Protein AF-A0A6J4IES7-F1 (afdb_monomer)

Organism: NCBI:txid157466

Radius of gyration: 14.85 Å; Cα contacts (8 Å, |Δi|>4): 77; chains: 1; bounding box: 38×20×44 Å

pLDDT: mean 89.96, std 8.6, range [60.69, 97.5]

Foldseek 3Di:
DVVLLVVLQVQLQVQLLVQLLVVLVVCPPPHNPDDPVVNVVSLVVSNVRSLVSLCPHPDDPVVSVVCNVVSCVVVSVVSVVSSQVSCCVVVVDND

Mean predicted aligned error: 4.38 Å

Structure (mmCIF, N/CA/C/O backbone):
data_AF-A0A6J4IES7-F1
#
_entry.id   AF-A0A6J4IES7-F1
#
loop_
_atom_site.group_PDB
_atom_site.id
_atom_site.type_symbol
_atom_site.label_atom_id
_atom_site.label_alt_id
_atom_site.label_comp_id
_atom_site.label_asym_id
_atom_site.label_entity_id
_atom_site.label_seq_id
_atom_site.pdbx_PDB_ins_code
_atom_site.Cartn_x
_atom_site.Cartn_y
_atom_site.Cartn_z
_atom_site.occupancy
_atom_site.B_iso_or_equiv
_atom_site.auth_seq_id
_atom_site.auth_comp_id
_atom_site.auth_asym_id
_atom_site.auth_atom_id
_atom_site.pdbx_PDB_model_num
ATOM 1 N N . MET A 1 1 ? -23.716 -3.627 10.093 1.00 61.88 1 MET A N 1
ATOM 2 C CA . MET A 1 1 ? -22.330 -3.175 10.393 1.00 61.88 1 MET A CA 1
ATOM 3 C C . MET A 1 1 ? -21.245 -4.151 9.930 1.00 61.88 1 MET A C 1
ATOM 5 O O . MET A 1 1 ? -20.279 -3.680 9.346 1.00 61.88 1 MET A O 1
ATOM 9 N N . ARG A 1 2 ? -21.386 -5.476 10.127 1.00 71.19 2 ARG A N 1
ATOM 10 C CA . ARG A 1 2 ? -20.357 -6.479 9.760 1.00 71.19 2 ARG A CA 1
ATOM 11 C C . ARG A 1 2 ? -19.914 -6.434 8.286 1.00 71.19 2 ARG A C 1
ATOM 13 O O . ARG A 1 2 ? -18.719 -6.385 8.023 1.00 71.19 2 ARG A O 1
ATOM 20 N N . TYR A 1 3 ? -20.854 -6.326 7.345 1.00 81.62 3 TYR A N 1
ATOM 21 C CA . TYR A 1 3 ? -20.540 -6.267 5.908 1.00 81.62 3 TYR A CA 1
ATOM 22 C C . TYR A 1 3 ? -19.690 -5.052 5.510 1.00 81.62 3 TYR A C 1
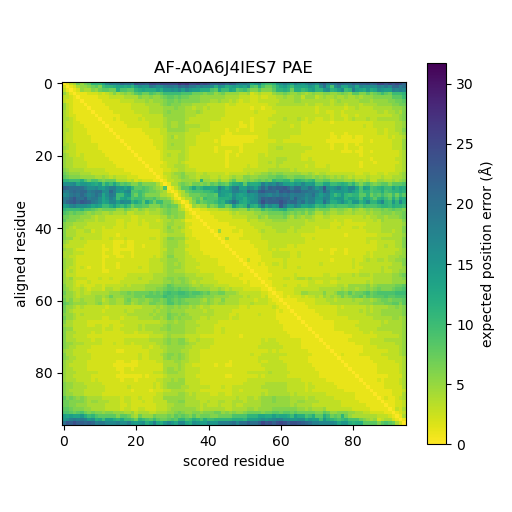ATOM 24 O O . TYR A 1 3 ? -18.772 -5.175 4.710 1.00 81.62 3 TYR A O 1
ATOM 32 N N . LYS A 1 4 ? -19.921 -3.885 6.127 1.00 88.06 4 LYS A N 1
ATOM 33 C CA . LYS A 1 4 ? -19.149 -2.666 5.838 1.00 88.06 4 LYS A CA 1
ATOM 34 C C . LYS A 1 4 ? -17.683 -2.810 6.251 1.00 88.06 4 LYS A C 1
ATOM 36 O O . LYS A 1 4 ? -16.805 -2.378 5.517 1.00 88.06 4 LYS A O 1
ATOM 41 N N . ALA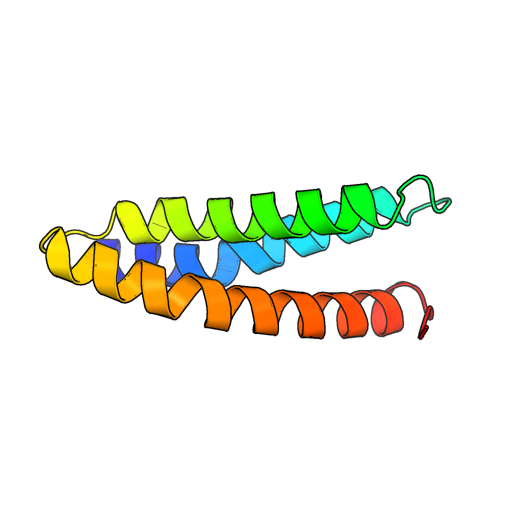 A 1 5 ? -17.420 -3.417 7.409 1.00 88.00 5 ALA A N 1
ATOM 42 C CA . ALA A 1 5 ? -16.055 -3.661 7.868 1.00 88.00 5 ALA A CA 1
ATOM 43 C C . ALA A 1 5 ? -15.319 -4.641 6.942 1.00 88.00 5 ALA A C 1
ATOM 45 O O . ALA A 1 5 ? -14.181 -4.372 6.575 1.00 88.00 5 ALA A O 1
ATOM 46 N N . ALA A 1 6 ? -15.994 -5.706 6.495 1.00 89.50 6 ALA A N 1
ATOM 47 C CA . ALA A 1 6 ? -15.435 -6.649 5.529 1.00 89.50 6 ALA A CA 1
ATOM 48 C C . ALA A 1 6 ? -15.082 -5.966 4.196 1.00 89.50 6 ALA A C 1
ATOM 50 O O . ALA A 1 6 ? -13.965 -6.120 3.715 1.00 89.50 6 ALA A O 1
ATOM 51 N N . CYS A 1 7 ? -15.976 -5.137 3.644 1.00 92.75 7 CYS A N 1
ATOM 52 C CA . CYS A 1 7 ? -15.687 -4.388 2.417 1.00 92.75 7 CYS A CA 1
ATOM 53 C C . CYS A 1 7 ? -14.509 -3.418 2.579 1.00 92.75 7 CYS A C 1
ATOM 55 O O . CYS A 1 7 ? -13.714 -3.265 1.659 1.00 92.75 7 CYS A O 1
ATOM 57 N N . LEU A 1 8 ? -14.372 -2.767 3.739 1.00 92.88 8 LEU A N 1
ATOM 58 C CA . LEU A 1 8 ? -13.234 -1.885 4.017 1.00 92.88 8 LEU A CA 1
ATOM 59 C C . LEU A 1 8 ? -11.924 -2.667 4.155 1.00 92.88 8 LEU A C 1
ATOM 61 O O . LEU A 1 8 ? -10.902 -2.211 3.661 1.00 92.88 8 LEU A O 1
ATOM 65 N N . MET A 1 9 ? -11.944 -3.844 4.784 1.00 92.44 9 MET A N 1
ATOM 66 C CA . MET A 1 9 ? -10.767 -4.715 4.863 1.00 92.44 9 MET A CA 1
ATOM 67 C C . MET A 1 9 ? -10.355 -5.218 3.479 1.00 92.44 9 MET A C 1
ATOM 69 O O . MET A 1 9 ? -9.185 -5.128 3.124 1.00 92.44 9 MET A O 1
ATOM 73 N N . LEU A 1 10 ? -11.317 -5.670 2.671 1.00 94.69 10 LEU A N 1
ATOM 74 C CA . LEU A 1 10 ? -11.067 -6.058 1.284 1.00 94.69 10 LEU A CA 1
ATOM 75 C C . LEU A 1 10 ? -10.526 -4.884 0.468 1.00 94.69 10 LEU A C 1
ATOM 77 O O . LEU A 1 10 ? -9.551 -5.051 -0.251 1.00 94.69 10 LEU A O 1
ATOM 81 N N . GLY A 1 11 ? -11.099 -3.689 0.622 1.00 94.19 11 GLY A N 1
ATOM 82 C CA . GLY A 1 11 ? -10.603 -2.477 -0.028 1.00 94.19 11 GLY A CA 1
ATOM 83 C C . GLY A 1 11 ? -9.174 -2.132 0.388 1.00 94.19 11 GLY A C 1
ATOM 84 O O . GLY A 1 11 ? -8.355 -1.820 -0.467 1.00 94.19 11 GLY A O 1
ATOM 85 N N . ALA A 1 12 ? -8.846 -2.261 1.677 1.00 94.56 12 ALA A N 1
ATOM 86 C CA . ALA A 1 12 ? -7.491 -2.043 2.173 1.00 94.56 12 ALA A CA 1
ATOM 87 C C . ALA A 1 12 ? -6.492 -3.030 1.556 1.00 94.56 12 ALA A C 1
ATOM 89 O O . ALA A 1 12 ? -5.380 -2.637 1.241 1.00 94.56 12 ALA A O 1
ATOM 90 N N . VAL A 1 13 ? -6.887 -4.285 1.331 1.00 95.88 13 VAL A N 1
ATOM 91 C CA . VAL A 1 13 ? -6.010 -5.278 0.701 1.00 95.88 13 VAL A CA 1
ATOM 92 C C . VAL A 1 13 ? -5.916 -5.064 -0.804 1.00 95.88 13 VAL A C 1
ATOM 94 O O . VAL A 1 13 ? -4.816 -5.042 -1.326 1.00 95.88 13 VAL A O 1
ATOM 97 N N . VAL A 1 14 ? -7.038 -4.905 -1.505 1.00 97.12 14 VAL A N 1
ATOM 98 C CA . VAL A 1 14 ? -7.102 -4.945 -2.975 1.00 97.12 14 VAL A CA 1
ATOM 99 C C . VAL A 1 14 ? -6.696 -3.618 -3.616 1.00 97.12 14 VAL A C 1
ATOM 101 O O . VAL A 1 14 ? -6.029 -3.624 -4.651 1.00 97.12 14 VAL A O 1
ATOM 104 N N . ALA A 1 15 ? -7.065 -2.477 -3.023 1.00 96.81 15 ALA A N 1
ATOM 105 C CA . ALA A 1 15 ? -6.817 -1.169 -3.629 1.00 96.81 15 ALA A CA 1
ATOM 106 C C . ALA A 1 15 ? -5.331 -0.904 -3.935 1.00 96.81 15 ALA A C 1
ATOM 108 O O . ALA A 1 15 ? -5.062 -0.493 -5.060 1.00 96.81 15 ALA A O 1
ATOM 109 N N . PRO A 1 16 ? -4.367 -1.195 -3.034 1.00 96.94 16 PRO A N 1
ATOM 110 C C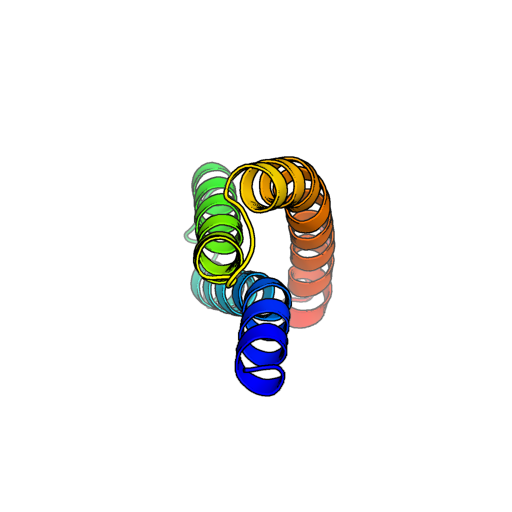A . PRO A 1 16 ? -2.948 -1.018 -3.332 1.00 96.94 16 PRO A CA 1
ATOM 111 C C . PRO A 1 16 ? -2.462 -1.801 -4.557 1.00 96.94 16 PRO A C 1
ATOM 113 O O . PRO A 1 16 ? -1.676 -1.280 -5.346 1.00 96.94 16 PRO A O 1
ATOM 116 N N . PHE A 1 17 ? -2.931 -3.040 -4.743 1.00 97.12 17 PHE A N 1
ATOM 117 C CA . PHE A 1 17 ? -2.536 -3.851 -5.899 1.00 97.12 17 PHE A CA 1
ATOM 118 C C . PHE A 1 17 ? -3.147 -3.316 -7.190 1.00 97.12 17 PHE A C 1
ATOM 120 O O . PHE A 1 17 ? -2.474 -3.274 -8.216 1.00 97.12 17 PHE A O 1
ATOM 127 N N . LEU A 1 18 ? -4.398 -2.854 -7.152 1.00 97.12 18 LEU A N 1
ATOM 128 C CA . LEU A 1 18 ? -5.027 -2.23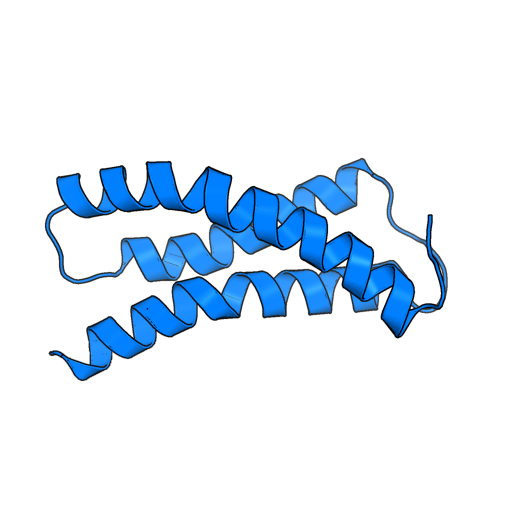8 -8.320 1.00 97.12 18 LEU A CA 1
ATOM 129 C C . LEU A 1 18 ? -4.319 -0.942 -8.722 1.00 97.12 18 LEU A C 1
ATOM 131 O O . LEU A 1 18 ? -4.039 -0.737 -9.902 1.00 97.12 18 LEU A O 1
ATOM 135 N N . THR A 1 19 ? -3.996 -0.082 -7.754 1.00 96.75 19 THR A N 1
ATOM 136 C CA . THR A 1 19 ? -3.325 1.192 -8.032 1.00 96.75 19 THR A CA 1
ATOM 137 C C . THR A 1 19 ? -1.908 0.987 -8.543 1.00 96.75 19 THR A C 1
ATOM 139 O O . THR A 1 19 ? -1.530 1.649 -9.509 1.00 96.75 19 THR A O 1
ATOM 142 N N . ILE A 1 20 ? -1.141 0.053 -7.963 1.00 95.75 20 ILE A N 1
ATOM 143 C CA . ILE A 1 20 ? 0.214 -0.215 -8.453 1.00 95.75 20 ILE A CA 1
ATOM 144 C C . ILE A 1 20 ? 0.160 -0.867 -9.835 1.00 95.75 20 ILE A C 1
ATOM 146 O O . ILE A 1 20 ? 0.909 -0.460 -10.708 1.00 95.75 20 ILE A O 1
ATOM 150 N N . SER A 1 21 ? -0.774 -1.790 -10.096 1.00 94.88 21 SER A N 1
ATOM 151 C CA . SER A 1 21 ? -0.934 -2.405 -11.424 1.00 94.88 21 SER A CA 1
ATOM 152 C C . SER A 1 21 ? -1.211 -1.358 -12.495 1.00 94.88 21 SER A C 1
ATOM 154 O O . SER A 1 21 ? -0.561 -1.356 -13.536 1.00 94.88 21 SER A O 1
ATOM 156 N N . ALA A 1 22 ? -2.146 -0.441 -12.222 1.00 94.19 22 ALA A N 1
ATOM 157 C CA . ALA A 1 22 ? -2.462 0.651 -13.132 1.00 94.19 22 ALA A CA 1
ATOM 158 C C . ALA A 1 22 ? -1.233 1.540 -13.366 1.00 94.19 22 ALA A C 1
ATOM 160 O O . ALA A 1 22 ? -0.889 1.816 -14.512 1.00 94.19 22 ALA A O 1
ATOM 161 N N . TYR A 1 23 ? -0.536 1.928 -12.293 1.00 93.19 23 TYR A N 1
ATOM 162 C CA . TYR A 1 23 ? 0.695 2.707 -12.391 1.00 93.19 23 TYR A CA 1
ATOM 163 C C . TYR A 1 23 ? 1.752 2.007 -13.257 1.00 93.19 23 TYR A C 1
ATOM 165 O O . TYR A 1 23 ? 2.214 2.601 -14.224 1.00 93.19 23 TYR A O 1
ATOM 173 N N . LEU A 1 24 ? 2.095 0.748 -12.959 1.00 91.25 24 LEU A N 1
ATOM 174 C CA . LEU A 1 24 ? 3.120 -0.013 -13.684 1.00 91.25 24 LEU A CA 1
ATOM 175 C C . LEU A 1 24 ? 2.730 -0.238 -15.150 1.00 91.25 24 LEU A C 1
ATOM 177 O O . LEU A 1 24 ? 3.605 -0.252 -16.014 1.00 91.25 24 LEU A O 1
ATOM 181 N N . TYR A 1 25 ? 1.434 -0.414 -15.426 1.00 90.81 25 TYR A N 1
ATOM 182 C CA . TYR A 1 25 ? 0.920 -0.583 -16.780 1.00 90.81 25 TYR A CA 1
ATOM 183 C C . TYR A 1 25 ? 1.132 0.682 -17.617 1.00 90.81 25 TYR A C 1
ATOM 185 O O . TYR A 1 25 ? 1.742 0.627 -18.683 1.00 90.81 25 TYR A O 1
ATOM 193 N N . PHE A 1 26 ? 0.693 1.836 -17.106 1.00 88.94 26 PHE A N 1
ATOM 194 C CA . PHE A 1 26 ? 0.857 3.115 -17.799 1.00 88.94 26 PHE A CA 1
ATOM 195 C C . PHE A 1 26 ? 2.300 3.613 -17.808 1.00 88.94 26 PHE A C 1
ATOM 197 O O . PHE A 1 26 ? 2.675 4.365 -18.702 1.00 88.94 26 PHE A O 1
ATOM 204 N N . SER A 1 27 ? 3.117 3.217 -16.830 1.00 86.25 27 SER A N 1
ATOM 205 C CA . SER A 1 27 ? 4.487 3.710 -16.734 1.00 86.25 27 SER A CA 1
ATOM 206 C C . SER A 1 27 ? 5.465 3.010 -17.678 1.00 86.25 27 SER A C 1
ATOM 208 O O . SER A 1 27 ? 6.497 3.585 -18.041 1.00 86.25 27 SER A O 1
ATOM 210 N N . ARG A 1 28 ? 5.148 1.778 -18.089 1.00 81.12 28 ARG A N 1
ATOM 211 C CA . ARG A 1 28 ? 6.008 0.956 -18.952 1.00 81.12 28 ARG A CA 1
ATOM 212 C C . ARG A 1 28 ? 5.496 0.797 -20.377 1.00 81.12 28 ARG A C 1
ATOM 214 O O . ARG A 1 28 ? 6.278 0.427 -21.249 1.00 81.12 28 ARG A O 1
ATOM 221 N N . TRP A 1 29 ? 4.221 1.080 -20.634 1.00 74.88 29 TRP A N 1
ATOM 222 C CA . TRP A 1 29 ? 3.642 0.972 -21.968 1.00 74.88 29 TRP A CA 1
ATOM 223 C C . TRP A 1 29 ? 3.479 2.347 -22.639 1.00 74.88 29 TRP A C 1
ATOM 225 O O . TRP A 1 29 ? 2.895 3.238 -22.022 1.00 74.88 29 TRP A O 1
ATOM 235 N N . PRO A 1 30 ? 3.909 2.550 -23.906 1.00 67.12 30 PRO A N 1
ATOM 236 C CA . PRO A 1 30 ? 4.690 1.658 -24.780 1.00 67.12 30 PRO A CA 1
ATOM 237 C C . PRO A 1 30 ? 6.219 1.840 -24.666 1.00 67.12 30 PRO A C 1
ATOM 239 O O . PRO A 1 30 ? 6.976 1.110 -25.296 1.00 67.12 30 PRO A O 1
ATOM 242 N N . THR A 1 31 ? 6.693 2.823 -23.902 1.00 65.44 31 THR A N 1
ATOM 243 C CA . THR A 1 31 ? 8.121 3.066 -23.631 1.00 65.44 31 THR A CA 1
ATOM 244 C C . THR A 1 31 ? 8.291 3.335 -22.135 1.00 65.44 31 THR A C 1
ATOM 246 O O . THR A 1 31 ? 7.352 3.784 -21.480 1.00 65.44 31 THR A O 1
ATOM 249 N N . ARG A 1 32 ? 9.475 3.085 -21.563 1.00 69.75 32 ARG A N 1
ATOM 250 C CA . ARG A 1 32 ? 9.762 3.411 -20.153 1.00 69.75 32 ARG A CA 1
ATOM 251 C C . ARG A 1 32 ? 9.944 4.924 -19.998 1.00 69.75 32 ARG A C 1
ATOM 253 O O . ARG A 1 32 ? 11.015 5.446 -20.288 1.00 69.75 32 ARG A O 1
ATOM 260 N N . TRP A 1 33 ? 8.902 5.629 -19.570 1.00 66.94 33 TRP A N 1
ATOM 261 C CA . TRP A 1 33 ? 8.960 7.090 -19.371 1.00 66.94 33 TRP A CA 1
ATOM 262 C C . TRP A 1 33 ? 9.343 7.460 -17.932 1.00 66.94 33 TRP A C 1
ATOM 264 O O . TRP A 1 33 ? 9.703 8.598 -17.643 1.00 66.94 33 TRP A O 1
ATOM 274 N N . PHE A 1 34 ? 9.256 6.491 -17.024 1.00 67.94 34 PHE A N 1
ATOM 275 C CA . PHE A 1 34 ? 9.255 6.697 -15.583 1.00 67.94 34 PHE A CA 1
ATOM 276 C C . PHE A 1 34 ? 10.544 6.174 -14.935 1.00 67.94 34 PHE A C 1
ATOM 278 O O . PHE A 1 34 ? 11.081 5.136 -15.316 1.00 67.94 34 PHE A O 1
ATOM 285 N N . THR A 1 35 ? 11.065 6.940 -13.975 1.00 77.06 35 THR A N 1
ATOM 286 C CA . THR A 1 35 ? 12.326 6.682 -13.262 1.00 77.06 35 THR A CA 1
ATOM 287 C C . THR A 1 35 ? 12.080 5.978 -11.927 1.00 77.06 35 THR A C 1
ATOM 289 O O . THR A 1 35 ? 10.960 5.988 -11.413 1.00 77.06 35 THR A O 1
ATOM 292 N N . ALA A 1 36 ? 13.142 5.466 -11.295 1.00 82.00 36 ALA A N 1
ATOM 293 C CA . ALA A 1 36 ? 13.070 4.867 -9.958 1.00 82.00 36 ALA A CA 1
ATOM 294 C C . ALA A 1 36 ? 12.362 5.775 -8.930 1.00 82.00 36 ALA A C 1
ATOM 296 O O . ALA A 1 36 ? 11.586 5.305 -8.103 1.00 82.00 36 ALA A O 1
ATOM 297 N N . THR A 1 37 ? 12.559 7.095 -9.016 1.00 84.88 37 THR A N 1
ATOM 298 C CA . THR A 1 37 ? 11.863 8.069 -8.161 1.00 84.88 37 THR A CA 1
ATOM 299 C C . THR A 1 37 ? 10.347 7.990 -8.321 1.00 84.88 37 THR A C 1
ATOM 301 O O . THR A 1 37 ? 9.614 8.014 -7.335 1.00 84.88 37 THR A O 1
ATOM 304 N N . SER A 1 38 ? 9.861 7.875 -9.556 1.00 86.81 38 SER A N 1
ATOM 305 C CA . SER A 1 38 ? 8.427 7.757 -9.807 1.00 86.81 38 SER A CA 1
ATOM 306 C C . SER A 1 38 ? 7.854 6.404 -9.381 1.00 86.81 38 SER A C 1
ATOM 308 O O . SER A 1 38 ? 6.712 6.378 -8.926 1.00 86.81 38 SER A O 1
ATOM 310 N N . ASP A 1 39 ? 8.644 5.324 -9.423 1.00 86.88 39 ASP A N 1
ATOM 311 C CA . ASP A 1 39 ? 8.223 4.012 -8.914 1.00 86.88 39 ASP A CA 1
ATOM 312 C C . ASP A 1 39 ? 7.986 4.072 -7.398 1.00 86.88 39 ASP A C 1
ATOM 314 O O . ASP A 1 39 ? 6.968 3.581 -6.906 1.00 86.88 39 ASP A O 1
ATOM 318 N N . TYR A 1 40 ? 8.863 4.755 -6.649 1.00 89.94 40 TYR A N 1
ATOM 319 C CA . TYR A 1 40 ? 8.665 4.981 -5.213 1.00 89.94 40 TYR A CA 1
ATOM 320 C 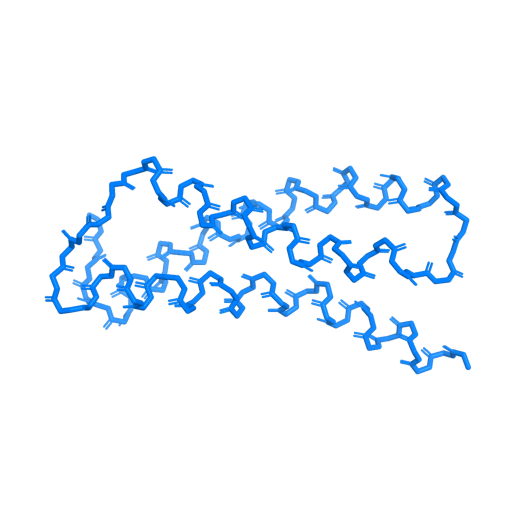C . TYR A 1 40 ? 7.420 5.822 -4.913 1.00 89.94 40 TYR A C 1
ATOM 322 O O . TYR A 1 40 ? 6.703 5.538 -3.951 1.00 89.94 40 TYR A O 1
ATOM 330 N N . ILE A 1 41 ? 7.124 6.826 -5.744 1.00 92.31 41 ILE A N 1
ATOM 331 C CA . ILE A 1 41 ? 5.893 7.619 -5.620 1.00 92.31 41 ILE A CA 1
ATOM 332 C C . ILE A 1 41 ? 4.666 6.739 -5.894 1.00 92.31 41 ILE A C 1
ATOM 334 O O . ILE A 1 41 ? 3.712 6.773 -5.117 1.00 92.31 41 ILE A O 1
ATOM 338 N N . GLY A 1 42 ? 4.697 5.912 -6.944 1.00 92.56 42 GLY A N 1
ATOM 339 C CA . GLY A 1 42 ? 3.629 4.962 -7.268 1.00 92.56 42 GLY A CA 1
ATOM 340 C C . GLY A 1 42 ? 3.371 3.960 -6.139 1.00 92.56 42 GLY A C 1
ATOM 341 O O . GLY A 1 42 ? 2.217 3.711 -5.773 1.00 92.56 42 GLY A O 1
ATOM 342 N N . LEU A 1 43 ? 4.438 3.455 -5.515 1.00 93.19 43 LEU A N 1
ATOM 343 C CA . LEU A 1 43 ? 4.383 2.628 -4.306 1.00 93.19 43 LEU A CA 1
ATOM 344 C C . LEU A 1 43 ? 3.723 3.369 -3.140 1.00 93.19 43 LEU A C 1
ATOM 346 O O . LEU A 1 43 ? 2.773 2.859 -2.545 1.00 93.19 43 LEU A O 1
ATOM 350 N N . GLY A 1 44 ? 4.178 4.588 -2.842 1.00 94.38 44 GLY A N 1
ATOM 351 C CA . GLY A 1 44 ? 3.633 5.407 -1.759 1.00 94.38 44 GLY A CA 1
ATOM 352 C C . GLY A 1 44 ? 2.143 5.706 -1.935 1.00 94.38 44 GLY A C 1
ATOM 353 O O . GLY A 1 44 ? 1.357 5.519 -1.004 1.00 94.38 44 GLY A O 1
ATOM 354 N N . LEU A 1 45 ? 1.732 6.095 -3.145 1.00 96.00 45 LEU A N 1
ATOM 355 C CA . LEU A 1 45 ? 0.327 6.339 -3.484 1.00 96.00 45 LEU A CA 1
ATOM 356 C C . LEU A 1 45 ? -0.521 5.069 -3.360 1.00 96.00 45 LEU A C 1
ATOM 358 O O . LEU A 1 45 ? -1.652 5.128 -2.877 1.00 96.00 45 LEU A O 1
ATOM 362 N N . SER A 1 46 ? 0.036 3.916 -3.726 1.00 96.44 46 SER A N 1
ATOM 363 C CA . SER A 1 46 ? -0.658 2.632 -3.614 1.00 96.44 46 SER A CA 1
ATOM 364 C C . SER A 1 46 ? -0.873 2.209 -2.163 1.00 96.44 46 SER A C 1
ATOM 366 O O . SER A 1 46 ? -1.976 1.813 -1.780 1.00 96.44 46 SER A O 1
ATOM 368 N N . VAL A 1 47 ? 0.143 2.370 -1.310 1.00 96.38 47 VAL A N 1
ATOM 369 C CA . VAL A 1 47 ? -0.001 2.150 0.136 1.00 96.38 47 VAL A CA 1
ATOM 370 C C . VAL A 1 47 ? -1.041 3.109 0.721 1.00 96.38 47 VAL A C 1
ATOM 372 O O . VAL A 1 47 ? -1.913 2.675 1.478 1.00 96.38 47 VAL A O 1
ATOM 375 N N . ALA A 1 48 ? -0.999 4.391 0.342 1.00 96.06 48 ALA A N 1
ATOM 376 C CA . ALA A 1 48 ? -1.952 5.400 0.799 1.00 96.06 48 ALA A CA 1
ATOM 377 C C . ALA A 1 48 ? -3.401 5.066 0.402 1.00 96.06 48 ALA A C 1
ATOM 379 O O . ALA A 1 48 ? -4.313 5.250 1.213 1.00 96.06 48 ALA A O 1
ATOM 380 N N . ALA A 1 49 ? -3.615 4.517 -0.799 1.00 95.88 49 ALA A N 1
ATOM 381 C CA . ALA A 1 49 ? -4.933 4.093 -1.261 1.00 95.88 49 ALA A CA 1
ATOM 382 C C . ALA A 1 49 ? -5.554 3.046 -0.326 1.00 95.88 49 ALA A C 1
ATOM 384 O O . ALA A 1 49 ? -6.686 3.224 0.123 1.00 95.88 49 ALA A O 1
ATOM 385 N N . GLY A 1 50 ? -4.815 1.998 0.048 1.00 94.19 50 GLY A N 1
ATOM 386 C CA . GLY A 1 50 ? -5.320 1.009 1.007 1.00 94.19 50 GLY A CA 1
ATOM 387 C C . GLY A 1 50 ? -5.397 1.535 2.447 1.00 94.19 50 GLY A C 1
ATOM 388 O O . GLY A 1 50 ? -6.348 1.227 3.172 1.00 94.19 50 GLY A O 1
ATOM 389 N N . MET A 1 51 ? -4.482 2.430 2.838 1.00 93.69 51 MET A N 1
ATOM 390 C CA . MET A 1 51 ? -4.524 3.117 4.135 1.00 93.69 51 MET A CA 1
ATOM 391 C C . MET A 1 51 ? -5.830 3.904 4.317 1.00 93.69 51 MET A C 1
ATOM 393 O O . MET A 1 51 ? -6.419 3.885 5.397 1.00 93.69 51 MET A O 1
ATOM 397 N N . ALA A 1 52 ? -6.338 4.549 3.261 1.00 95.62 52 ALA A N 1
ATOM 398 C CA . ALA A 1 52 ? -7.605 5.277 3.311 1.00 95.62 52 ALA A CA 1
ATOM 399 C C . ALA A 1 52 ? -8.802 4.375 3.672 1.00 95.62 52 ALA A C 1
ATOM 401 O O . ALA A 1 52 ? -9.722 4.829 4.356 1.00 95.62 52 ALA A O 1
ATOM 402 N N . PHE A 1 53 ? -8.792 3.097 3.278 1.00 95.00 53 PHE A N 1
ATOM 403 C CA . PHE A 1 53 ? -9.812 2.130 3.700 1.00 95.00 53 PHE A CA 1
ATOM 404 C C . PHE A 1 53 ? -9.610 1.681 5.150 1.00 95.00 53 PHE A C 1
ATOM 406 O O . PHE A 1 53 ? -10.575 1.640 5.919 1.00 95.00 53 PHE A O 1
ATOM 413 N N . LEU A 1 54 ? -8.363 1.416 5.550 1.00 93.56 54 LEU A N 1
ATOM 414 C CA . LEU A 1 54 ? -8.011 1.011 6.914 1.00 93.56 54 LEU A CA 1
ATOM 415 C C . LEU A 1 54 ? -8.394 2.087 7.943 1.00 93.56 54 LEU A C 1
ATOM 417 O O . LEU A 1 54 ? -8.994 1.788 8.977 1.00 93.56 54 LEU A O 1
ATOM 421 N N . LEU A 1 55 ? -8.145 3.360 7.631 1.00 91.62 55 LEU A N 1
ATOM 422 C CA . LEU A 1 55 ? -8.488 4.490 8.497 1.00 91.62 55 LEU A CA 1
ATOM 423 C C . LEU A 1 55 ? -10.001 4.702 8.651 1.00 91.62 55 LEU A C 1
ATOM 425 O O . LEU A 1 55 ? -10.430 5.323 9.626 1.00 91.62 55 LEU A O 1
ATOM 429 N N . ARG A 1 56 ? -10.821 4.159 7.742 1.00 93.69 56 ARG A N 1
ATOM 430 C CA . ARG A 1 56 ? -12.293 4.219 7.790 1.00 93.69 56 ARG A CA 1
ATOM 431 C C . ARG A 1 56 ? -12.930 3.066 8.574 1.00 93.69 56 ARG A C 1
ATOM 433 O O . ARG A 1 56 ? -14.154 3.053 8.723 1.00 93.69 56 ARG A O 1
ATOM 440 N N . LEU A 1 57 ? -12.147 2.107 9.080 1.00 92.31 57 LEU A N 1
ATOM 441 C CA . LEU A 1 57 ? -12.672 0.979 9.856 1.00 92.31 57 LEU A CA 1
ATOM 442 C C . LEU A 1 57 ? -13.369 1.453 11.138 1.00 92.31 57 LEU A C 1
ATOM 444 O O . LEU A 1 57 ? -12.814 2.288 11.843 1.00 92.31 57 LEU A O 1
ATOM 448 N N . PRO A 1 58 ? -14.541 0.911 11.512 1.00 91.56 58 PRO A N 1
ATOM 44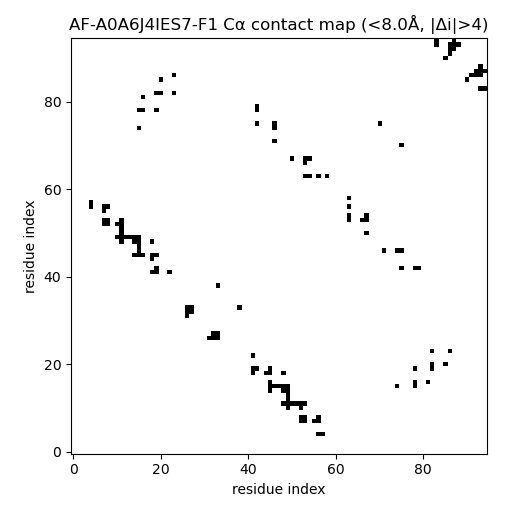9 C CA . PRO A 1 58 ? -15.282 1.333 12.703 1.00 91.56 58 PRO A CA 1
ATOM 450 C C . PRO A 1 58 ? -14.697 0.733 14.001 1.00 91.56 58 PRO A C 1
ATOM 452 O O . PRO A 1 58 ? -15.395 0.068 14.758 1.00 91.56 58 PRO A O 1
ATOM 455 N N . VAL A 1 59 ? -13.402 0.944 14.249 1.00 91.62 59 VAL A N 1
ATOM 456 C CA . VAL A 1 59 ? -12.671 0.491 15.450 1.00 91.62 59 VAL A CA 1
ATOM 457 C C . VAL A 1 59 ? -12.044 1.675 16.189 1.00 91.62 59 VAL A C 1
ATOM 459 O O . VAL A 1 59 ? -11.957 2.773 15.629 1.00 91.62 59 VAL A O 1
ATOM 462 N N . LEU A 1 60 ? -11.607 1.471 17.438 1.00 92.62 60 LEU A N 1
ATOM 463 C CA . LEU A 1 60 ? -10.940 2.515 18.230 1.00 92.62 60 LEU A CA 1
ATOM 464 C C . LEU A 1 60 ? -9.673 3.015 17.523 1.00 92.62 60 LEU A C 1
ATOM 466 O O . LEU A 1 60 ? -8.944 2.237 16.907 1.00 92.62 60 LEU A O 1
ATOM 470 N N . VAL A 1 61 ? -9.377 4.307 17.673 1.00 92.62 61 VAL A N 1
ATOM 471 C CA . VAL A 1 61 ? -8.238 4.976 17.015 1.00 92.62 61 VAL A CA 1
ATOM 472 C C . VAL A 1 61 ? -6.906 4.278 17.312 1.00 92.62 61 VAL A C 1
ATOM 474 O O . VAL A 1 61 ? -6.104 4.096 16.402 1.00 92.62 61 VAL A O 1
ATOM 477 N N . ARG A 1 62 ? -6.698 3.801 18.549 1.00 93.88 62 ARG A N 1
ATOM 478 C CA . ARG A 1 62 ? -5.481 3.064 18.945 1.00 93.88 62 ARG A CA 1
ATOM 479 C C . ARG A 1 62 ? -5.276 1.787 18.121 1.00 93.88 62 ARG A C 1
ATOM 481 O O . ARG A 1 62 ? -4.167 1.521 17.674 1.00 93.88 62 ARG A O 1
ATOM 488 N N . TRP A 1 63 ? -6.352 1.043 17.860 1.00 93.50 63 TRP A N 1
ATOM 489 C CA . TRP A 1 63 ? -6.302 -0.159 17.025 1.00 93.50 63 TRP A CA 1
ATOM 490 C C . TRP A 1 63 ? -6.074 0.171 15.549 1.00 93.50 63 TRP A C 1
ATOM 492 O O . TRP A 1 63 ? -5.374 -0.577 14.877 1.00 93.50 63 TRP A O 1
ATOM 502 N N . ARG A 1 64 ? -6.589 1.305 15.046 1.00 92.88 64 ARG A N 1
ATOM 503 C CA . ARG A 1 64 ? -6.276 1.771 13.679 1.00 92.88 64 ARG A CA 1
ATOM 504 C C . ARG A 1 64 ? -4.809 2.148 13.536 1.00 92.88 64 ARG A C 1
ATOM 506 O O . ARG A 1 64 ? -4.202 1.789 12.538 1.00 92.88 64 ARG A O 1
ATOM 513 N N . ALA A 1 65 ? -4.249 2.844 14.524 1.00 93.12 65 ALA A N 1
ATOM 514 C CA . ALA A 1 65 ? -2.840 3.220 14.525 1.00 93.12 65 ALA A CA 1
ATOM 515 C C . ALA A 1 65 ? -1.939 1.978 14.550 1.00 93.12 65 ALA A C 1
ATOM 517 O O . ALA A 1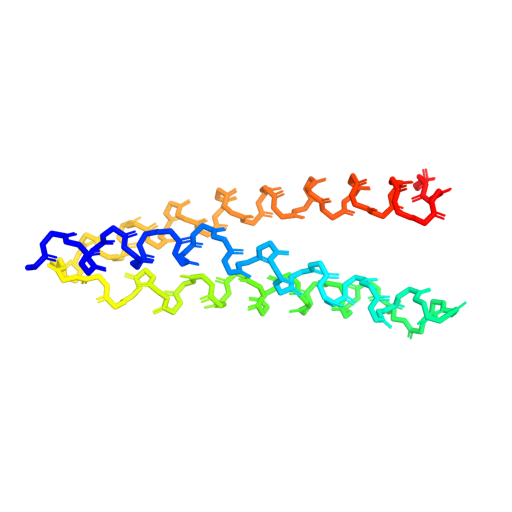 65 ? -1.051 1.859 13.713 1.00 93.12 65 ALA A O 1
ATOM 518 N N . LEU A 1 66 ? -2.222 1.015 15.436 1.00 94.94 66 LEU A N 1
ATOM 519 C CA . LEU A 1 66 ? -1.491 -0.253 15.474 1.00 94.94 66 LEU A CA 1
ATOM 520 C C . LEU A 1 66 ? -1.610 -1.012 14.146 1.00 94.94 66 LEU A C 1
ATOM 522 O O . LEU A 1 66 ? -0.608 -1.471 13.603 1.00 94.94 66 LEU A O 1
ATOM 526 N N . ALA A 1 67 ? -2.823 -1.097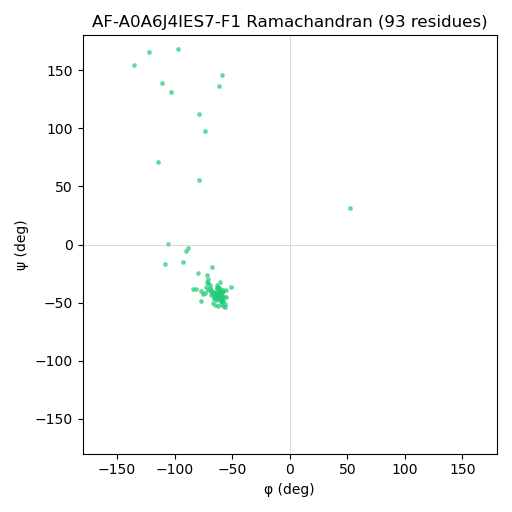 13.595 1.00 94.06 67 ALA A N 1
ATOM 527 C CA . ALA A 1 67 ? -3.047 -1.726 12.303 1.00 94.06 67 ALA A CA 1
ATOM 528 C C . ALA A 1 67 ? -2.278 -1.009 11.187 1.00 94.06 67 ALA A C 1
ATOM 530 O O . ALA A 1 67 ? -1.677 -1.690 10.374 1.00 94.06 67 ALA A O 1
ATOM 531 N N . ALA A 1 68 ? -2.225 0.326 11.166 1.00 93.69 68 ALA A N 1
ATOM 532 C CA . ALA A 1 68 ? -1.463 1.096 10.181 1.00 93.69 68 ALA A CA 1
ATOM 533 C C . ALA A 1 68 ? 0.052 0.850 10.287 1.00 93.69 68 ALA A C 1
ATOM 535 O O . ALA A 1 68 ? 0.715 0.675 9.266 1.00 93.69 68 ALA A O 1
ATOM 536 N N . VAL A 1 69 ? 0.586 0.779 11.513 1.00 95.56 69 VAL A N 1
ATOM 537 C CA . VAL A 1 69 ? 2.005 0.482 11.774 1.00 95.56 69 VAL A CA 1
ATOM 538 C C . VAL A 1 69 ? 2.391 -0.899 11.255 1.00 95.56 69 VAL A C 1
ATOM 540 O O . VAL A 1 69 ? 3.468 -1.046 10.692 1.00 95.56 69 VAL A O 1
ATOM 543 N N . VAL A 1 70 ? 1.521 -1.900 11.406 1.00 95.62 70 VAL A N 1
ATOM 544 C CA . VAL A 1 70 ? 1.754 -3.247 10.858 1.00 95.62 70 VAL A CA 1
ATOM 545 C C . VAL A 1 70 ? 1.496 -3.284 9.349 1.00 95.62 70 VAL A C 1
ATOM 547 O O . VAL A 1 70 ? 2.239 -3.905 8.592 1.00 95.62 70 VAL A O 1
ATOM 550 N N . TYR A 1 71 ? 0.455 -2.603 8.887 1.00 94.88 71 TYR A N 1
ATOM 551 C CA . TYR A 1 71 ? 0.016 -2.596 7.497 1.00 94.88 71 TYR A CA 1
ATOM 552 C C . TYR A 1 71 ? 1.075 -2.010 6.561 1.00 94.88 71 TYR A C 1
ATOM 554 O O . TYR A 1 71 ? 1.345 -2.596 5.517 1.00 94.88 71 TYR A O 1
ATOM 562 N N . LEU A 1 72 ? 1.699 -0.891 6.939 1.00 95.00 72 LEU A N 1
ATOM 563 C CA . LEU A 1 72 ? 2.664 -0.185 6.098 1.00 95.00 72 LEU A CA 1
ATOM 564 C C . LEU A 1 72 ? 3.864 -1.059 5.672 1.00 95.00 72 LEU A C 1
ATOM 566 O O . LEU A 1 72 ? 4.083 -1.164 4.465 1.00 95.00 72 LEU A O 1
ATOM 570 N N . PRO A 1 73 ? 4.608 -1.733 6.574 1.00 96.00 73 PRO A N 1
ATOM 571 C CA . PRO A 1 73 ? 5.701 -2.615 6.169 1.00 96.00 73 PRO A CA 1
ATOM 572 C C . PRO A 1 73 ? 5.198 -3.874 5.453 1.00 96.00 73 PRO A C 1
ATOM 574 O O . PRO A 1 73 ? 5.809 -4.295 4.475 1.00 96.00 73 PRO A O 1
ATOM 577 N N . THR A 1 74 ? 4.070 -4.448 5.885 1.00 96.50 74 THR A N 1
ATOM 578 C CA . THR A 1 74 ? 3.545 -5.696 5.304 1.00 96.50 74 THR A CA 1
ATOM 579 C C . THR A 1 74 ? 3.090 -5.497 3.857 1.00 96.50 74 THR A C 1
ATOM 581 O O . THR A 1 74 ? 3.508 -6.228 2.961 1.00 96.50 74 THR A O 1
ATOM 584 N N . ILE A 1 75 ? 2.267 -4.476 3.607 1.00 96.94 75 ILE A N 1
ATOM 585 C CA . ILE A 1 75 ? 1.793 -4.145 2.260 1.00 96.94 75 ILE A CA 1
ATOM 586 C C . ILE A 1 75 ? 2.902 -3.516 1.427 1.00 96.94 75 ILE A C 1
ATOM 588 O O . ILE A 1 75 ? 2.999 -3.831 0.249 1.00 96.94 75 ILE A O 1
ATOM 592 N N . GLY A 1 76 ? 3.774 -2.693 2.014 1.00 94.88 76 GLY A N 1
ATOM 593 C CA . GLY A 1 76 ? 4.935 -2.152 1.308 1.00 94.88 76 GLY A CA 1
ATOM 594 C C . GLY A 1 76 ? 5.816 -3.260 0.730 1.00 94.88 76 GLY A C 1
ATOM 595 O O . GLY A 1 76 ? 6.074 -3.272 -0.472 1.00 94.88 76 GLY A O 1
ATOM 596 N N . ALA A 1 77 ? 6.202 -4.239 1.553 1.00 96.12 77 ALA A N 1
ATOM 597 C CA . ALA A 1 77 ? 6.973 -5.392 1.097 1.00 96.12 77 ALA A CA 1
ATOM 598 C C . ALA A 1 77 ? 6.211 -6.205 0.038 1.00 96.12 77 ALA A C 1
ATOM 600 O O . ALA A 1 77 ? 6.767 -6.518 -1.015 1.00 96.12 77 ALA A O 1
ATOM 601 N N . ALA A 1 78 ? 4.925 -6.491 0.270 1.00 97.50 78 ALA A N 1
ATOM 602 C CA . ALA A 1 78 ? 4.100 -7.232 -0.682 1.00 97.50 78 ALA A CA 1
ATOM 603 C C . ALA A 1 78 ? 4.003 -6.532 -2.047 1.00 97.50 78 ALA A C 1
ATOM 605 O O . ALA A 1 78 ? 4.096 -7.195 -3.077 1.00 97.50 78 ALA A O 1
ATOM 606 N N . LEU A 1 79 ? 3.864 -5.203 -2.075 1.00 96.06 79 LEU A N 1
ATOM 607 C CA . LEU A 1 79 ? 3.801 -4.424 -3.312 1.00 96.06 79 LEU A CA 1
ATOM 608 C C . LEU A 1 79 ? 5.135 -4.394 -4.054 1.00 96.06 79 LEU A C 1
ATOM 610 O O . LEU A 1 79 ? 5.123 -4.404 -5.281 1.00 96.06 79 LEU A O 1
ATOM 614 N N . VAL A 1 80 ? 6.271 -4.384 -3.353 1.00 94.75 80 VAL A N 1
ATOM 615 C CA . VAL A 1 80 ? 7.592 -4.488 -3.995 1.00 94.75 80 VAL A CA 1
ATOM 616 C C . VAL A 1 80 ? 7.717 -5.830 -4.716 1.00 94.75 80 VAL A C 1
ATOM 618 O O . VAL A 1 80 ? 7.965 -5.851 -5.921 1.00 94.75 80 VAL A O 1
ATOM 621 N N . PHE A 1 81 ? 7.461 -6.941 -4.017 1.00 95.31 81 PHE A N 1
ATOM 622 C CA . PHE A 1 81 ? 7.482 -8.277 -4.626 1.00 95.31 81 PHE A CA 1
ATOM 623 C C . PHE A 1 81 ? 6.480 -8.399 -5.775 1.00 95.31 81 PHE A C 1
ATOM 625 O O . PHE A 1 81 ? 6.819 -8.899 -6.847 1.00 95.31 81 PHE A O 1
ATOM 632 N N . TYR A 1 82 ? 5.261 -7.900 -5.575 1.00 95.25 82 TYR A N 1
ATOM 633 C CA . TYR A 1 82 ? 4.235 -7.883 -6.606 1.00 95.25 82 TYR A CA 1
ATOM 634 C C . TYR A 1 82 ? 4.677 -7.100 -7.839 1.00 95.25 82 TYR A C 1
ATOM 636 O O . TYR A 1 82 ? 4.494 -7.580 -8.949 1.00 95.25 82 TYR A O 1
ATOM 644 N N . SER A 1 83 ? 5.286 -5.927 -7.660 1.00 92.38 83 SER A N 1
ATOM 645 C CA . SER A 1 83 ? 5.734 -5.087 -8.773 1.00 92.38 83 SER A CA 1
ATOM 646 C C . SER A 1 83 ? 6.795 -5.796 -9.609 1.00 92.38 83 SER A C 1
ATOM 648 O O . SER A 1 83 ? 6.690 -5.801 -10.830 1.00 92.38 83 SER A O 1
ATOM 650 N N . LEU A 1 84 ? 7.768 -6.454 -8.969 1.00 91.50 84 LEU A N 1
ATOM 651 C CA . LEU A 1 84 ? 8.787 -7.248 -9.666 1.00 91.50 84 LEU A CA 1
ATOM 652 C C . LEU A 1 84 ? 8.153 -8.374 -10.494 1.00 91.50 84 LEU A C 1
ATOM 654 O O . LEU A 1 84 ? 8.440 -8.511 -11.682 1.00 91.50 84 LEU A O 1
ATOM 658 N N . MET A 1 85 ? 7.240 -9.135 -9.885 1.00 93.12 85 MET A N 1
ATOM 659 C CA . MET A 1 85 ? 6.547 -10.239 -10.556 1.00 93.12 85 MET A CA 1
ATOM 660 C C . MET A 1 85 ? 5.634 -9.754 -11.684 1.00 93.12 85 MET A C 1
ATOM 662 O O . MET A 1 85 ? 5.591 -10.369 -12.745 1.00 93.12 85 MET A O 1
ATOM 666 N N . PHE A 1 86 ? 4.907 -8.657 -11.469 1.00 92.50 86 PHE A N 1
ATOM 667 C CA . PHE A 1 86 ? 4.008 -8.071 -12.458 1.00 92.50 86 PHE A CA 1
ATOM 668 C C . PHE A 1 86 ? 4.785 -7.607 -13.683 1.00 92.50 86 PHE A C 1
ATOM 670 O O . PHE A 1 86 ? 4.396 -7.899 -14.808 1.00 92.50 86 PHE A O 1
ATOM 677 N N . VAL A 1 87 ? 5.901 -6.912 -13.473 1.00 89.69 87 VAL A N 1
ATOM 678 C CA . VAL A 1 87 ? 6.722 -6.393 -14.567 1.00 89.69 87 VAL A CA 1
ATOM 679 C C . VAL A 1 87 ? 7.346 -7.529 -15.365 1.00 89.69 87 VAL A C 1
ATOM 681 O O . VAL A 1 87 ? 7.203 -7.556 -16.587 1.00 89.69 87 VAL A O 1
ATOM 684 N N . GLY A 1 88 ? 7.927 -8.512 -14.677 1.00 89.44 88 GLY A N 1
ATOM 685 C CA . GLY A 1 88 ? 8.459 -9.709 -15.314 1.00 89.44 88 GLY A CA 1
ATOM 686 C C . GLY A 1 88 ? 7.405 -10.466 -16.119 1.00 89.44 88 GLY A C 1
ATOM 687 O O . GLY A 1 88 ? 7.618 -10.774 -17.286 1.00 89.44 88 GLY A O 1
ATOM 688 N N . ALA A 1 89 ? 6.229 -10.716 -15.542 1.00 92.12 89 ALA A N 1
ATOM 689 C CA . ALA A 1 89 ? 5.192 -11.506 -16.200 1.00 92.12 89 ALA A CA 1
ATOM 690 C C . ALA A 1 89 ? 4.478 -10.765 -17.345 1.00 92.12 89 ALA A C 1
ATOM 692 O O . ALA A 1 89 ? 4.197 -11.365 -18.379 1.00 92.12 89 ALA A O 1
ATOM 693 N N . VAL A 1 90 ? 4.152 -9.480 -17.169 1.00 90.62 90 VAL A N 1
ATOM 694 C CA . VAL A 1 90 ? 3.337 -8.713 -18.130 1.00 90.62 90 VAL A CA 1
ATOM 695 C C . VAL A 1 90 ? 4.187 -8.140 -19.259 1.00 90.62 90 VAL A C 1
ATOM 697 O O . VAL A 1 90 ? 3.750 -8.127 -20.407 1.00 90.62 90 VAL A O 1
ATOM 700 N N . PHE A 1 91 ? 5.400 -7.682 -18.951 1.00 88.50 91 PHE A N 1
ATOM 701 C CA . PHE A 1 91 ? 6.280 -7.035 -19.923 1.00 88.50 91 PHE A CA 1
ATOM 702 C C . PHE A 1 91 ? 7.444 -7.927 -20.382 1.00 88.50 91 PHE A C 1
ATOM 704 O O . PHE A 1 91 ? 8.232 -7.483 -21.212 1.00 88.50 91 PHE A O 1
ATOM 711 N N . ASN A 1 92 ? 7.546 -9.176 -19.892 1.00 86.31 92 ASN A N 1
ATOM 712 C CA . ASN 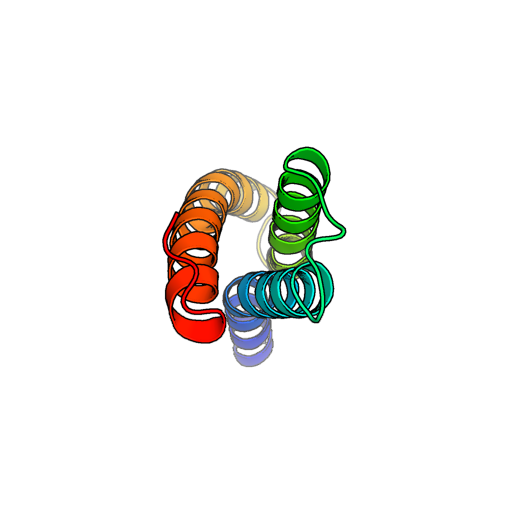A 1 92 ? 8.713 -10.058 -20.090 1.00 86.31 92 ASN A CA 1
ATOM 713 C C . ASN A 1 92 ? 10.038 -9.387 -19.699 1.00 86.31 92 ASN A C 1
ATOM 715 O O . ASN A 1 92 ? 11.093 -9.653 -20.269 1.00 86.31 92 ASN A O 1
ATOM 719 N N . ASP A 1 93 ? 9.956 -8.505 -18.710 1.00 79.81 93 ASP A N 1
ATOM 720 C CA . ASP A 1 93 ? 11.020 -7.611 -18.285 1.00 79.81 93 ASP A CA 1
ATOM 721 C C . ASP A 1 93 ? 11.432 -8.000 -16.868 1.00 79.81 93 ASP A C 1
ATOM 723 O O . ASP A 1 93 ? 11.072 -7.383 -15.864 1.00 79.81 93 ASP A O 1
ATOM 727 N N . TRP A 1 94 ? 12.092 -9.148 -16.798 1.00 75.94 94 TRP A N 1
ATOM 728 C CA . TRP A 1 94 ? 12.744 -9.617 -15.590 1.00 75.94 94 TRP A CA 1
ATOM 729 C C . TRP A 1 94 ? 14.047 -8.841 -15.515 1.00 75.94 94 TRP A C 1
ATOM 731 O O . TRP A 1 94 ? 14.876 -8.993 -16.408 1.00 75.94 94 TRP A O 1
ATOM 741 N N . LEU A 1 95 ? 14.144 -7.957 -14.521 1.00 60.69 95 LEU A N 1
ATOM 742 C CA . LEU A 1 95 ? 15.348 -7.187 -14.195 1.00 60.69 95 LEU A CA 1
ATOM 743 C C . LEU A 1 95 ? 16.654 -7.888 -14.592 1.00 60.69 95 LEU A C 1
ATOM 745 O O . LEU A 1 95 ? 16.853 -9.040 -14.141 1.00 60.69 95 LEU A O 1
#

Secondary structure (DSSP, 8-state):
-HHHHHHHHHHHHHHHHHHHHHHHHHHHSSS----HHHHHHHHHHHHHHHHHHHTTSSS-HHHHHHHHHHHHHHHHHHHHHHHHHHHHHHH----

Sequence (95 aa):
MRYKAACLMLGAVVAPFLTISAYLYFSRWPTRWFTATSDYIGLGLSVAAGMAFLLRLPVLVRWRALAAVVYLPTIGAALVFYSLMFVGAVFNDWL

Solvent-accessible surface area (backbone atoms only — not comparable to full-atom values): 5183 Å² total; per-residue (Å²): 114,71,67,61,48,51,52,28,52,50,40,27,62,49,40,24,55,54,46,36,49,53,46,56,50,62,38,47,53,93,53,78,81,63,51,76,71,52,52,54,50,42,50,52,53,11,52,48,52,10,46,58,29,49,72,65,46,96,64,60,68,69,60,45,51,53,49,48,65,54,42,52,60,55,51,50,53,50,49,52,56,47,49,56,52,48,38,22,70,76,69,72,48,66,130